Protein AF-A0A379FLX0-F1 (afdb_monomer)

Radius of gyration: 11.17 Å; Cα contacts (8 Å, |Δi|>4): 180; chains: 1; bounding box: 28×22×30 Å

Solvent-accessible surface area (backbone atoms only — not comparable to full-atom values): 4144 Å² total; per-residue (Å²): 88,80,50,72,31,39,66,59,79,42,83,45,80,46,48,51,73,26,35,40,39,40,79,39,67,45,34,32,41,37,81,45,91,66,85,77,56,95,86,57,67,64,42,78,44,62,44,77,49,78,32,87,49,72,42,42,33,33,35,16,20,55,84,84,53,94,65,72,16,36,32,35,45,82

Mean predicted aligned error: 3.36 Å

Nearest PDB structures (foldseek):
  6e5c-assembly1_A  TM=5.416E-01  e=2.827E-02  synthetic construct
  1dgw-assembly1_A  TM=6.360E-01  e=4.133E-01  Canavalia ensiformis
  5u5d-assembly1_D  TM=3.907E-01  e=1.752E-01  Pseudomonas syringae
  4luk-assembly1_A-2  TM=5.649E-01  e=1.856E+00  Pyrococcus furiosus DSM 3638
  4lta-assembly1_B  TM=5.681E-01  e=2.702E+00  Pyrococcus furiosus DSM 3638

Structure (mmCIF, N/CA/C/O backbone):
data_AF-A0A379FLX0-F1
#
_entry.id   AF-A0A379FLX0-F1
#
loop_
_atom_site.group_PDB
_atom_site.id
_atom_site.type_symbol
_atom_site.label_atom_id
_atom_site.label_alt_id
_atom_site.label_comp_id
_atom_site.label_asym_id
_atom_site.label_entity_id
_atom_site.label_seq_id
_atom_site.pdbx_PDB_ins_code
_atom_site.Cartn_x
_atom_site.Cartn_y
_atom_site.Cartn_z
_atom_site.occupancy
_atom_site.B_iso_or_equiv
_atom_site.auth_seq_id
_atom_site.auth_comp_id
_atom_site.auth_asym_id
_atom_site.auth_atom_id
_atom_site.pdbx_PDB_model_num
ATOM 1 N N . MET A 1 1 ? -12.588 -0.868 -1.762 1.00 87.19 1 MET A N 1
ATOM 2 C CA . MET A 1 1 ? -12.193 0.064 -2.845 1.00 87.19 1 MET A CA 1
ATOM 3 C C . MET A 1 1 ? -10.989 -0.514 -3.587 1.00 87.19 1 MET A C 1
ATOM 5 O O . MET A 1 1 ? -10.128 -1.075 -2.922 1.00 87.19 1 MET A O 1
ATOM 9 N N . LYS A 1 2 ? -10.952 -0.457 -4.929 1.00 91.31 2 LYS A N 1
ATOM 10 C CA . LYS A 1 2 ? -9.833 -0.972 -5.749 1.00 91.31 2 LYS A CA 1
ATOM 11 C C . LYS A 1 2 ? -8.792 0.123 -5.996 1.00 91.31 2 LYS A C 1
ATOM 13 O O . LYS A 1 2 ? -9.174 1.260 -6.255 1.00 91.31 2 LYS A O 1
ATOM 18 N N . TYR A 1 3 ? -7.516 -0.250 -5.961 1.00 92.81 3 TYR A N 1
ATOM 19 C CA . TYR A 1 3 ? -6.356 0.609 -6.180 1.0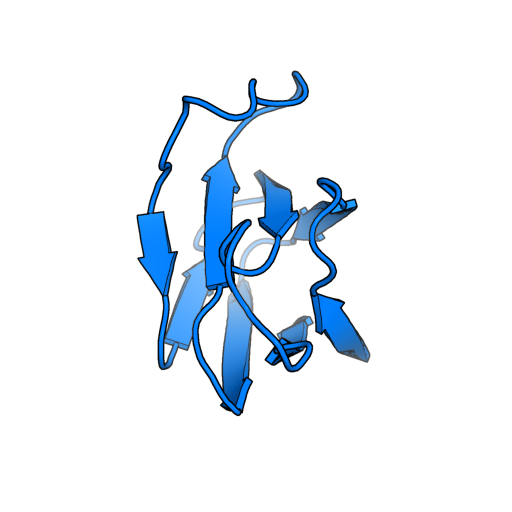0 92.81 3 TYR A CA 1
ATOM 20 C C . TYR A 1 3 ? -5.334 -0.079 -7.096 1.00 92.81 3 TYR A C 1
ATOM 22 O O . TYR A 1 3 ? -5.316 -1.306 -7.219 1.00 92.81 3 TYR A O 1
ATOM 30 N N . THR A 1 4 ? -4.457 0.724 -7.696 1.00 93.31 4 THR A N 1
ATOM 31 C CA . THR A 1 4 ? -3.340 0.265 -8.526 1.00 93.31 4 THR A CA 1
ATOM 32 C C . THR A 1 4 ? -2.056 0.908 -8.003 1.00 93.31 4 THR A C 1
ATOM 34 O O . THR A 1 4 ? -1.877 2.124 -8.109 1.00 93.31 4 THR A O 1
ATOM 37 N N . ALA A 1 5 ? -1.170 0.092 -7.432 1.00 92.00 5 ALA A N 1
ATOM 38 C CA . ALA A 1 5 ? 0.126 0.516 -6.921 1.00 92.00 5 ALA A CA 1
ATOM 39 C C . ALA A 1 5 ? 1.080 0.821 -8.082 1.00 92.00 5 ALA A C 1
ATOM 41 O O . ALA A 1 5 ? 1.321 -0.023 -8.949 1.00 92.00 5 ALA A O 1
ATOM 42 N N . THR A 1 6 ? 1.639 2.029 -8.073 1.00 91.25 6 THR A N 1
ATOM 43 C CA . THR A 1 6 ? 2.622 2.517 -9.053 1.00 91.25 6 THR A CA 1
ATOM 44 C C . THR A 1 6 ? 4.035 2.489 -8.485 1.00 91.25 6 THR A C 1
ATOM 46 O O . THR A 1 6 ? 4.220 2.149 -7.323 1.00 91.25 6 THR A O 1
ATOM 49 N N . LYS A 1 7 ? 5.046 2.873 -9.275 1.00 89.25 7 LYS A N 1
ATOM 50 C CA . LYS A 1 7 ? 6.436 3.006 -8.792 1.00 89.25 7 LYS A CA 1
ATOM 51 C C . LYS A 1 7 ? 6.609 4.118 -7.750 1.00 89.25 7 LYS A C 1
ATOM 53 O O . LYS A 1 7 ? 7.446 3.996 -6.863 1.00 89.25 7 LYS A O 1
ATOM 58 N N . ALA A 1 8 ? 5.811 5.180 -7.859 1.00 90.00 8 ALA A N 1
ATOM 59 C CA . ALA A 1 8 ? 5.756 6.245 -6.865 1.00 90.00 8 ALA A CA 1
ATOM 60 C C . ALA A 1 8 ? 4.954 5.807 -5.634 1.00 90.00 8 ALA A C 1
ATOM 62 O O . ALA A 1 8 ? 3.976 5.062 -5.768 1.00 90.00 8 ALA A O 1
ATOM 63 N N . TRP A 1 9 ? 5.348 6.316 -4.467 1.00 92.75 9 TRP A N 1
ATOM 64 C CA . TRP A 1 9 ? 4.632 6.107 -3.217 1.00 92.75 9 TRP A CA 1
ATOM 65 C C . TRP A 1 9 ? 3.248 6.753 -3.255 1.00 92.75 9 TRP A C 1
ATOM 67 O O . TRP A 1 9 ? 3.071 7.907 -3.640 1.00 92.75 9 TRP A O 1
ATOM 77 N N . GLN A 1 10 ? 2.247 5.987 -2.836 1.00 94.19 10 GLN A N 1
ATOM 78 C CA . GLN A 1 10 ? 0.863 6.430 -2.734 1.00 94.19 10 GLN A CA 1
ATOM 79 C C . GLN A 1 10 ? 0.435 6.391 -1.270 1.00 94.19 10 GLN A C 1
ATOM 81 O O . GLN A 1 10 ? 0.457 5.329 -0.646 1.00 94.19 10 GLN A O 1
ATOM 86 N N . LYS A 1 11 ? 0.034 7.543 -0.726 1.00 95.75 11 LYS A N 1
ATOM 87 C CA . LYS A 1 11 ? -0.474 7.657 0.645 1.00 95.75 11 LYS A CA 1
ATOM 88 C C . LYS A 1 11 ? -1.916 7.174 0.728 1.00 95.75 11 LYS A C 1
ATOM 90 O O . LYS A 1 11 ? -2.758 7.624 -0.048 1.00 95.75 11 LYS A O 1
ATOM 95 N N . LEU A 1 12 ? -2.219 6.335 1.709 1.00 94.50 12 LEU A N 1
ATOM 96 C CA . LEU A 1 12 ? -3.564 5.859 2.011 1.00 94.50 12 LEU A CA 1
ATOM 97 C C . LEU A 1 12 ? -3.827 5.951 3.515 1.00 94.50 12 LEU A C 1
ATOM 99 O O . LEU A 1 12 ? -2.935 5.745 4.336 1.00 94.50 12 LEU A O 1
ATOM 103 N N . THR A 1 13 ? -5.076 6.221 3.878 1.00 93.56 13 THR A N 1
ATOM 104 C CA . THR A 1 13 ? -5.559 6.051 5.250 1.00 93.56 13 THR A CA 1
ATOM 105 C C . THR A 1 13 ? -6.374 4.770 5.305 1.00 93.56 13 THR A C 1
ATOM 107 O O . THR A 1 13 ? -7.359 4.632 4.578 1.00 93.56 13 THR A O 1
ATOM 110 N N . VAL A 1 14 ? -5.971 3.843 6.167 1.00 94.00 14 VAL A N 1
ATOM 111 C CA . VAL A 1 14 ? -6.679 2.585 6.416 1.00 94.00 14 VAL A CA 1
ATOM 112 C C . VAL A 1 14 ? -7.271 2.600 7.815 1.00 94.00 14 VAL A C 1
ATOM 114 O O . VAL A 1 14 ? -6.690 3.171 8.737 1.00 94.00 14 VAL A O 1
ATOM 117 N N . LYS A 1 15 ? -8.465 2.029 7.952 1.00 95.44 15 LYS A N 1
ATOM 118 C CA . LYS A 1 15 ? -9.196 1.974 9.216 1.00 95.44 15 LYS A CA 1
ATOM 119 C C . LYS A 1 15 ? -9.017 0.625 9.894 1.00 95.44 15 LYS A C 1
ATOM 121 O O . LYS A 1 15 ? -8.785 -0.378 9.221 1.00 95.44 15 LYS A O 1
ATOM 126 N N . ALA A 1 16 ? -9.158 0.614 11.214 1.00 95.94 16 ALA A N 1
ATOM 127 C CA . ALA A 1 16 ? -9.206 -0.610 11.995 1.00 95.94 16 ALA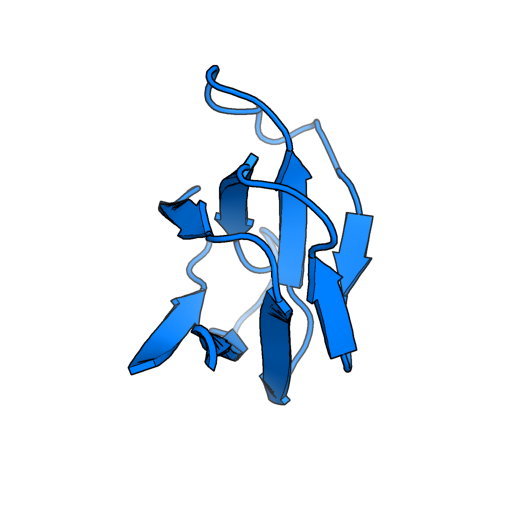 A CA 1
ATOM 128 C C . ALA A 1 16 ? -10.282 -1.561 11.444 1.00 95.94 16 ALA A C 1
ATOM 130 O O . ALA A 1 16 ? -11.412 -1.151 11.173 1.00 95.94 16 ALA A O 1
ATOM 131 N N . GLY A 1 17 ? -9.925 -2.833 11.287 1.00 94.56 17 GLY A N 1
ATOM 132 C CA . GLY A 1 17 ? -10.774 -3.862 10.693 1.00 94.56 17 GLY A CA 1
ATOM 133 C C . GLY A 1 17 ? -10.674 -3.963 9.171 1.00 94.56 17 GLY A C 1
ATOM 134 O O . GLY A 1 17 ? -11.178 -4.942 8.622 1.00 94.56 17 GLY A O 1
ATOM 135 N N . ASN A 1 18 ? -10.003 -3.021 8.495 1.00 95.69 18 ASN A N 1
ATOM 136 C CA . ASN A 1 18 ? -9.813 -3.122 7.055 1.00 95.69 18 ASN A CA 1
ATOM 137 C C . ASN A 1 18 ? -8.822 -4.232 6.687 1.00 95.69 18 ASN A C 1
ATOM 139 O O . ASN A 1 18 ? -7.849 -4.508 7.400 1.00 95.69 18 ASN A O 1
ATOM 143 N N . ILE A 1 19 ? -9.020 -4.790 5.497 1.00 95.38 19 ILE A N 1
ATOM 144 C CA . ILE A 1 19 ? -8.149 -5.800 4.899 1.00 95.38 19 ILE A CA 1
ATOM 145 C C . ILE A 1 19 ? -7.604 -5.266 3.577 1.00 95.38 19 ILE A C 1
ATOM 147 O O . ILE A 1 19 ? -8.373 -4.891 2.692 1.00 95.38 19 ILE A O 1
ATOM 151 N N . LEU A 1 20 ? -6.278 -5.254 3.420 1.00 95.44 20 LEU A N 1
ATOM 152 C CA . LEU A 1 20 ? -5.629 -5.057 2.125 1.00 95.44 20 LEU A CA 1
ATOM 153 C C . LEU A 1 20 ? -5.387 -6.412 1.476 1.00 95.44 20 LEU A C 1
ATOM 155 O O . LEU A 1 20 ? -4.720 -7.260 2.062 1.00 95.44 20 LEU A O 1
ATOM 159 N N . GLN A 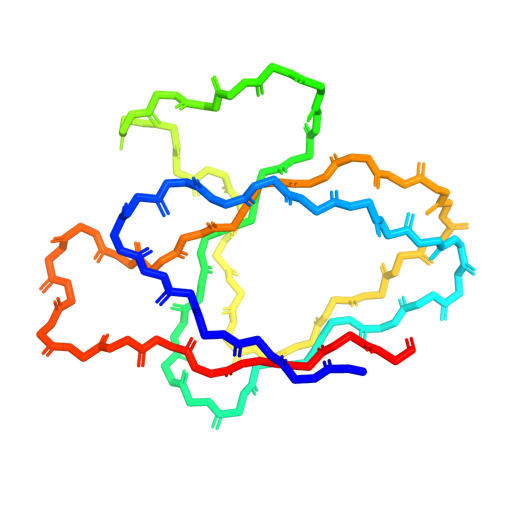1 21 ? -5.868 -6.587 0.249 1.00 95.88 21 GLN A N 1
ATOM 160 C CA . GLN A 1 21 ? -5.685 -7.806 -0.531 1.00 95.88 21 GLN A CA 1
ATOM 161 C C . GLN A 1 21 ? -5.094 -7.485 -1.908 1.00 95.88 21 GLN A C 1
ATOM 163 O O . GLN A 1 21 ? -5.678 -6.735 -2.690 1.00 95.88 21 GLN A O 1
ATOM 168 N N . VAL A 1 22 ? -3.938 -8.071 -2.214 1.00 94.31 22 VAL A N 1
ATOM 169 C CA . VAL A 1 22 ? -3.250 -7.969 -3.505 1.00 94.31 22 VAL A CA 1
ATOM 170 C C . VAL A 1 22 ? -3.808 -9.028 -4.450 1.00 94.31 22 VAL A C 1
ATOM 172 O O . VAL A 1 22 ? -3.879 -10.207 -4.112 1.00 94.31 22 VAL A O 1
ATOM 175 N N . HIS A 1 23 ? -4.235 -8.606 -5.638 1.00 89.44 23 HIS A N 1
ATOM 176 C CA . HIS A 1 23 ? -4.800 -9.495 -6.657 1.00 89.44 23 HIS A CA 1
ATOM 177 C C . HIS A 1 23 ? -3.787 -9.852 -7.745 1.00 89.44 23 HIS A C 1
ATOM 179 O O . HIS A 1 23 ? -3.902 -10.907 -8.366 1.00 89.44 23 HIS A O 1
ATOM 185 N N . TYR A 1 24 ? -2.814 -8.975 -7.995 1.00 85.56 24 TYR A N 1
ATOM 186 C CA . TYR A 1 24 ? -1.792 -9.190 -9.009 1.00 85.56 24 TYR A CA 1
ATOM 187 C C . TYR A 1 24 ? -0.475 -8.530 -8.609 1.00 85.56 24 TYR A C 1
ATOM 189 O O . TYR A 1 24 ? -0.457 -7.358 -8.234 1.00 85.56 24 TYR A O 1
ATOM 197 N N . GLY A 1 25 ? 0.619 -9.283 -8.736 1.00 87.50 25 GLY A N 1
ATOM 198 C CA . GLY A 1 25 ? 1.959 -8.826 -8.392 1.00 87.50 25 GLY A CA 1
ATOM 199 C C . GLY A 1 25 ? 2.207 -8.775 -6.885 1.00 87.50 25 GLY A C 1
ATOM 200 O O . GLY A 1 25 ? 1.658 -9.557 -6.110 1.00 87.50 25 GLY A O 1
ATOM 201 N N . THR A 1 26 ? 3.062 -7.840 -6.496 1.00 91.12 26 THR A N 1
ATOM 202 C CA . THR A 1 26 ? 3.493 -7.616 -5.117 1.00 91.12 26 THR A CA 1
ATOM 203 C C . THR A 1 26 ? 3.541 -6.115 -4.874 1.00 91.12 26 THR A C 1
ATOM 205 O O . THR A 1 26 ? 3.868 -5.352 -5.789 1.00 91.12 26 THR A O 1
ATOM 208 N N . ILE A 1 27 ? 3.227 -5.679 -3.660 1.00 93.06 27 ILE A N 1
ATOM 209 C CA . ILE A 1 27 ? 3.394 -4.286 -3.243 1.00 93.06 27 ILE A CA 1
ATOM 210 C C . ILE A 1 27 ? 4.365 -4.182 -2.073 1.00 93.06 27 ILE A C 1
ATOM 212 O O . ILE A 1 27 ? 4.540 -5.122 -1.302 1.00 93.06 27 ILE A O 1
ATO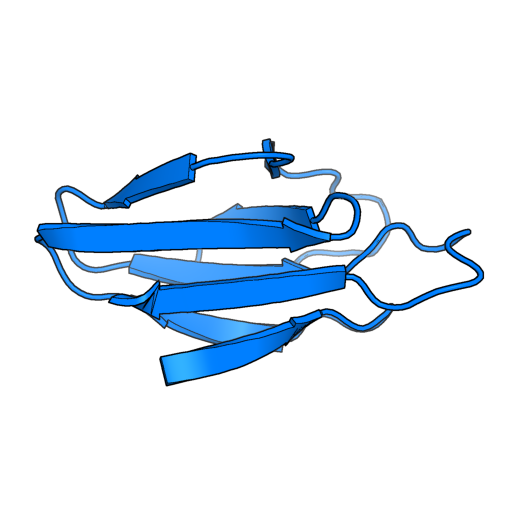M 216 N N . TYR A 1 28 ? 4.960 -3.009 -1.946 1.00 93.75 28 TYR A N 1
ATOM 217 C CA . TYR A 1 28 ? 5.699 -2.556 -0.783 1.00 93.75 28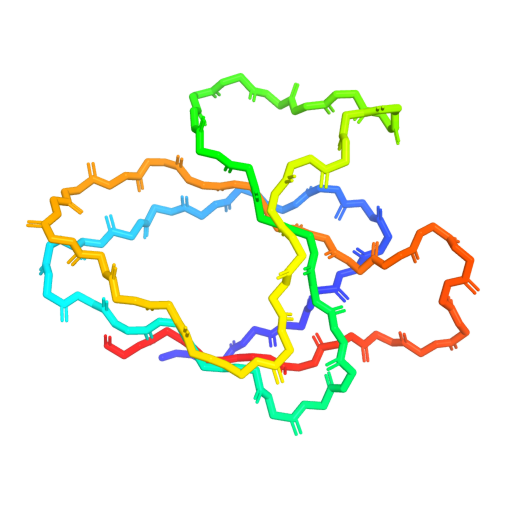 TYR A CA 1
ATOM 218 C C . TYR A 1 28 ? 4.749 -1.707 0.052 1.00 93.75 28 TYR A C 1
ATOM 220 O O . TYR A 1 28 ? 4.096 -0.816 -0.489 1.00 93.75 28 TYR A O 1
ATOM 228 N N . LEU A 1 29 ? 4.655 -2.000 1.343 1.00 94.56 29 LEU A N 1
ATOM 229 C CA . LEU A 1 29 ? 3.791 -1.332 2.307 1.00 94.56 29 LEU A CA 1
ATOM 230 C C . LEU A 1 29 ? 4.654 -0.749 3.425 1.00 94.56 29 LEU A C 1
ATOM 232 O O . LEU A 1 29 ? 5.332 -1.489 4.130 1.00 94.56 29 LEU A O 1
ATOM 236 N N . HIS A 1 30 ? 4.587 0.559 3.634 1.00 95.31 30 HIS A N 1
ATOM 237 C CA . HIS A 1 30 ? 5.219 1.222 4.771 1.00 95.31 30 HIS A CA 1
ATOM 238 C C . HIS A 1 30 ? 4.150 1.879 5.651 1.00 95.31 30 HIS A C 1
ATOM 240 O O . HIS A 1 30 ? 3.225 2.503 5.137 1.00 95.31 30 HIS A O 1
ATOM 246 N N . ILE A 1 31 ? 4.267 1.757 6.974 1.00 93.69 31 ILE A N 1
ATOM 247 C CA . ILE A 1 31 ? 3.329 2.351 7.938 1.00 93.69 31 ILE A CA 1
ATOM 248 C C . ILE A 1 31 ? 3.969 3.603 8.540 1.00 93.69 31 ILE A C 1
ATOM 250 O O . ILE A 1 31 ? 5.068 3.538 9.082 1.00 93.69 31 ILE A O 1
ATOM 254 N N . GLY A 1 32 ? 3.284 4.743 8.459 1.00 92.75 32 GLY A N 1
ATOM 255 C CA . GLY A 1 32 ? 3.749 6.006 9.030 1.00 92.75 32 GLY A CA 1
ATOM 256 C C . GLY A 1 32 ? 3.255 7.234 8.269 1.00 92.75 32 GLY A C 1
ATOM 257 O O . GLY A 1 32 ? 2.792 7.147 7.133 1.00 92.75 32 GLY A O 1
ATOM 258 N N . ASP A 1 33 ? 3.364 8.404 8.896 1.00 93.00 33 ASP A N 1
ATOM 259 C CA . ASP A 1 33 ? 2.844 9.653 8.323 1.00 93.00 33 ASP A CA 1
ATOM 260 C C . ASP A 1 33 ? 3.766 10.301 7.283 1.00 93.00 33 ASP A C 1
ATOM 262 O O . ASP A 1 33 ? 3.283 11.038 6.412 1.00 93.00 33 ASP A O 1
ATOM 266 N N . THR A 1 34 ? 5.063 9.996 7.358 1.00 93.19 34 THR A N 1
ATOM 267 C CA . THR A 1 34 ? 6.116 10.494 6.464 1.00 93.19 34 THR A CA 1
ATOM 268 C C . THR A 1 34 ? 6.267 9.585 5.251 1.00 93.19 34 THR A C 1
ATOM 270 O O . THR A 1 34 ? 6.238 8.363 5.389 1.00 93.19 34 THR A O 1
ATOM 273 N N . GLU A 1 35 ? 6.436 10.183 4.071 1.00 93.44 35 GLU A N 1
ATOM 274 C CA . GLU A 1 35 ? 6.707 9.445 2.836 1.00 93.44 35 GLU A CA 1
ATOM 275 C C . GLU A 1 35 ? 8.061 8.715 2.926 1.00 93.44 35 GLU A C 1
ATOM 277 O O . GLU A 1 35 ? 9.059 9.357 3.272 1.00 93.44 35 GLU A O 1
ATOM 282 N N . PRO A 1 36 ? 8.125 7.402 2.637 1.00 92.81 36 PRO A N 1
ATOM 283 C CA . PRO A 1 36 ? 9.380 6.657 2.666 1.00 92.81 36 PRO A CA 1
ATOM 284 C C . PRO A 1 36 ? 10.300 7.060 1.510 1.00 92.81 36 PRO A C 1
ATOM 286 O O . PRO A 1 36 ? 9.856 7.527 0.461 1.00 92.81 36 PRO A O 1
ATOM 289 N N . THR A 1 37 ? 11.602 6.822 1.658 1.00 89.69 37 THR A N 1
ATOM 290 C CA . THR A 1 37 ? 12.543 6.975 0.538 1.00 89.69 37 THR A CA 1
ATOM 291 C C . THR A 1 37 ? 12.481 5.765 -0.394 1.00 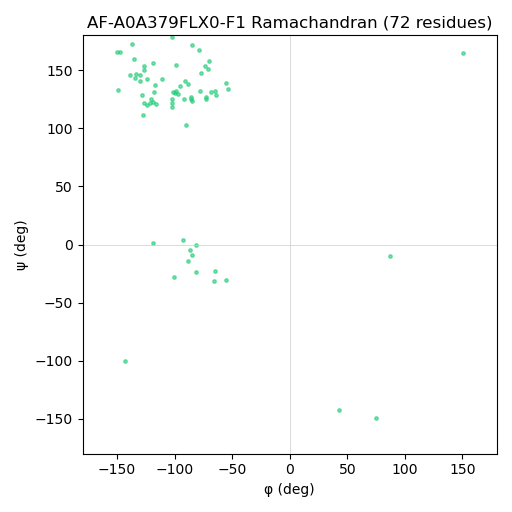89.69 37 THR A C 1
ATOM 293 O O . THR A 1 37 ? 11.911 4.726 -0.065 1.00 89.69 37 THR A O 1
ATOM 296 N N . GLU A 1 38 ? 13.081 5.859 -1.584 1.00 79.00 38 GLU A N 1
ATOM 297 C CA . GLU A 1 38 ? 13.117 4.712 -2.501 1.00 79.00 38 GLU A CA 1
ATOM 298 C C . GLU A 1 38 ? 13.919 3.518 -1.971 1.00 79.00 38 GLU A C 1
ATOM 300 O O . GLU A 1 38 ? 13.687 2.401 -2.426 1.00 79.00 38 GLU A O 1
ATOM 305 N N . SER A 1 39 ? 14.843 3.744 -1.035 1.00 79.62 39 SER A N 1
ATOM 306 C CA . SER A 1 39 ? 15.654 2.702 -0.398 1.00 79.62 39 SER A CA 1
ATOM 307 C C . SER A 1 39 ? 14.976 2.057 0.812 1.00 79.62 39 SER A C 1
ATOM 309 O O . SER A 1 39 ? 15.564 1.174 1.429 1.00 79.62 39 SER A O 1
ATOM 311 N N . ASP A 1 40 ? 13.801 2.546 1.211 1.00 79.69 40 ASP A N 1
ATOM 312 C CA . ASP A 1 40 ? 13.040 1.985 2.319 1.00 79.69 40 ASP A CA 1
ATOM 313 C C . ASP A 1 40 ? 12.092 0.905 1.785 1.00 79.69 40 ASP A C 1
ATOM 315 O O . ASP A 1 40 ? 11.074 1.182 1.142 1.00 79.69 40 ASP A O 1
ATOM 319 N N . ASP A 1 41 ? 12.480 -0.352 1.988 1.00 66.38 41 ASP A N 1
ATOM 320 C CA . ASP A 1 41 ? 11.795 -1.509 1.415 1.00 66.38 41 ASP A CA 1
ATOM 321 C C . ASP A 1 41 ? 10.549 -1.944 2.211 1.00 66.38 41 ASP A C 1
ATOM 323 O O . ASP A 1 41 ? 9.855 -2.864 1.780 1.00 66.38 41 ASP A O 1
ATOM 327 N N . GLY A 1 42 ? 10.201 -1.275 3.320 1.00 82.06 42 GLY A N 1
ATOM 328 C CA . GLY A 1 42 ? 8.967 -1.543 4.072 1.00 82.06 42 GLY A CA 1
ATOM 329 C C . GLY A 1 42 ? 8.648 -3.041 4.253 1.00 82.06 42 GLY A C 1
ATOM 330 O O . GLY A 1 42 ? 9.532 -3.876 4.446 1.00 82.06 42 GLY A O 1
ATOM 331 N N . LEU A 1 43 ? 7.364 -3.397 4.184 1.00 91.19 43 LEU A N 1
ATOM 332 C CA . LEU A 1 43 ? 6.883 -4.777 4.129 1.00 91.19 43 LEU A CA 1
ATOM 333 C C . LEU A 1 43 ? 6.505 -5.160 2.695 1.00 91.19 43 LEU A C 1
ATOM 335 O O . LEU A 1 43 ? 5.708 -4.483 2.050 1.00 91.19 43 LEU A O 1
ATOM 339 N N . ILE A 1 44 ? 6.992 -6.307 2.231 1.00 92.69 44 ILE A N 1
ATOM 340 C CA . ILE A 1 44 ? 6.600 -6.886 0.945 1.00 92.69 44 ILE A CA 1
ATOM 341 C C . ILE A 1 44 ? 5.309 -7.700 1.122 1.00 92.69 44 ILE A C 1
ATOM 343 O O . ILE A 1 44 ? 5.259 -8.636 1.919 1.00 92.69 44 ILE A O 1
ATOM 347 N N . VAL A 1 45 ? 4.270 -7.370 0.354 1.00 93.44 45 VAL A N 1
ATOM 348 C CA . VAL A 1 45 ? 2.936 -7.982 0.435 1.00 93.44 45 VAL A CA 1
ATOM 349 C C . VAL A 1 45 ? 2.527 -8.543 -0.925 1.00 93.44 45 VAL A C 1
ATOM 351 O O . VAL A 1 45 ? 2.394 -7.801 -1.896 1.00 93.44 45 VAL A O 1
ATOM 354 N N . SER A 1 46 ? 2.280 -9.851 -0.994 1.00 92.81 46 SER A N 1
ATOM 355 C CA . SER A 1 46 ? 1.815 -10.559 -2.203 1.00 92.81 46 SER A CA 1
ATOM 356 C C . SER A 1 46 ? 0.445 -11.229 -2.040 1.00 92.81 46 SER A C 1
ATOM 358 O O . SER A 1 46 ? -0.041 -11.889 -2.953 1.00 92.81 46 SER A O 1
ATOM 360 N N . SER A 1 47 ? -0.178 -11.088 -0.867 1.00 93.62 47 SER A N 1
ATOM 361 C CA . SER A 1 47 ? -1.510 -11.623 -0.585 1.00 93.62 47 SER A CA 1
ATOM 362 C C . SER A 1 47 ? -2.286 -10.648 0.294 1.00 93.62 47 SER A C 1
ATOM 364 O O . SER A 1 47 ? -2.793 -9.661 -0.225 1.00 93.62 47 SER A O 1
ATOM 366 N N . THR A 1 48 ? -2.368 -10.875 1.606 1.00 94.81 48 THR A N 1
ATOM 367 C CA . THR A 1 48 ? -3.324 -10.169 2.467 1.00 94.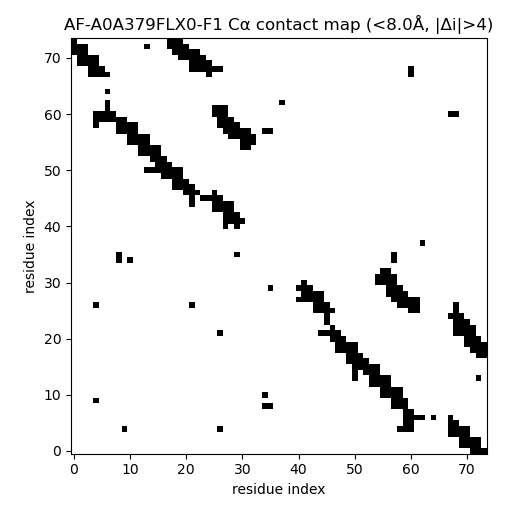81 48 THR A CA 1
ATOM 368 C C . THR A 1 48 ? -2.654 -9.577 3.705 1.00 94.81 48 THR A C 1
ATOM 370 O O . THR A 1 48 ? -1.804 -10.227 4.312 1.00 94.81 48 THR A O 1
ATOM 373 N N . VAL A 1 49 ? -3.063 -8.368 4.099 1.00 95.38 49 VAL A N 1
ATOM 374 C CA . VAL A 1 49 ? -2.686 -7.702 5.357 1.00 95.38 49 VAL A CA 1
ATOM 375 C C . VAL A 1 49 ? -3.948 -7.234 6.072 1.00 95.38 49 VAL A C 1
ATOM 377 O O . VAL A 1 49 ? -4.778 -6.545 5.482 1.00 95.38 49 VAL A O 1
ATOM 380 N N . ASN A 1 50 ? -4.066 -7.586 7.351 1.00 95.69 50 ASN A N 1
ATOM 381 C CA . ASN A 1 50 ? -5.151 -7.136 8.221 1.00 95.69 50 ASN A CA 1
ATOM 382 C C . ASN A 1 50 ? -4.670 -5.959 9.072 1.00 95.69 50 ASN A C 1
ATOM 384 O O . ASN A 1 50 ? -3.610 -6.048 9.696 1.00 95.69 50 ASN A O 1
ATOM 388 N N . PHE A 1 51 ? -5.459 -4.889 9.133 1.00 94.50 51 PHE A N 1
ATOM 389 C CA . PHE A 1 51 ? -5.170 -3.733 9.976 1.00 94.50 51 PHE A CA 1
ATOM 390 C C . PHE A 1 51 ? -6.039 -3.768 11.230 1.00 94.50 51 PHE A C 1
ATOM 392 O O . PHE A 1 51 ? -7.263 -3.714 11.154 1.00 94.50 51 PHE A O 1
ATOM 399 N N . ASN A 1 52 ? -5.404 -3.851 12.399 1.00 95.00 52 ASN A N 1
ATOM 400 C CA . ASN A 1 52 ? -6.114 -3.914 13.683 1.00 95.00 52 ASN A CA 1
ATOM 401 C C . ASN A 1 52 ? -6.405 -2.529 14.281 1.00 95.00 52 ASN A C 1
ATOM 403 O O . ASN A 1 52 ? -7.214 -2.415 15.197 1.00 95.00 52 ASN A O 1
ATOM 407 N N . GLU A 1 53 ? -5.762 -1.487 13.760 1.00 95.75 53 GLU A N 1
ATOM 408 C CA . GLU A 1 53 ? -5.900 -0.094 14.180 1.00 95.75 53 GLU A CA 1
ATOM 409 C C . GLU A 1 53 ? -5.968 0.805 12.938 1.00 95.75 53 GLU A C 1
ATOM 411 O O . GLU A 1 53 ? -5.770 0.350 11.806 1.00 95.75 53 GLU A O 1
ATOM 416 N N . ASP A 1 54 ? -6.250 2.087 13.152 1.00 95.62 54 ASP A N 1
ATOM 417 C CA . ASP A 1 54 ? -6.167 3.094 12.101 1.00 95.62 54 ASP A CA 1
ATOM 418 C C . ASP A 1 54 ? -4.695 3.386 11.780 1.00 95.62 54 ASP A C 1
ATOM 420 O O . ASP A 1 54 ? -3.925 3.757 12.666 1.00 95.62 54 ASP A O 1
ATOM 424 N N . TYR A 1 55 ? -4.317 3.287 10.504 1.00 95.38 55 TYR A N 1
ATOM 425 C CA . TYR A 1 55 ? -2.962 3.594 10.051 1.00 95.38 55 TYR A CA 1
ATOM 426 C C . TYR A 1 55 ? -2.958 4.545 8.857 1.00 95.38 55 TYR A C 1
ATOM 428 O O . TYR A 1 55 ? -3.793 4.475 7.950 1.00 95.38 55 TYR A O 1
ATOM 436 N N . THR A 1 56 ? -1.940 5.397 8.820 1.00 96.00 56 THR A N 1
ATOM 437 C CA . THR A 1 56 ? -1.454 5.982 7.574 1.00 96.00 56 THR A CA 1
ATOM 438 C C . THR A 1 56 ? -0.459 5.007 6.959 1.00 96.00 56 THR A C 1
ATOM 440 O O . THR A 1 56 ? 0.506 4.610 7.614 1.00 96.00 56 THR A O 1
ATOM 443 N N . VAL A 1 57 ? -0.685 4.622 5.707 1.00 95.25 57 VAL A N 1
ATOM 444 C CA . VAL A 1 57 ? 0.203 3.717 4.979 1.00 95.25 57 VAL A CA 1
ATOM 445 C C . VAL A 1 57 ? 0.631 4.311 3.649 1.00 95.25 57 VAL A C 1
ATOM 447 O O . VAL A 1 57 ? -0.086 5.105 3.039 1.00 95.25 57 VAL A O 1
ATOM 450 N N . TRP A 1 58 ? 1.794 3.882 3.186 1.00 95.94 58 TRP A N 1
ATOM 451 C CA . TRP A 1 58 ? 2.332 4.183 1.873 1.00 95.94 58 TRP A CA 1
ATOM 452 C C . TRP A 1 58 ? 2.501 2.890 1.105 1.00 95.94 58 TRP A C 1
ATOM 454 O O . TRP A 1 58 ? 3.060 1.924 1.625 1.00 95.94 58 TRP A O 1
ATOM 464 N N . VAL A 1 59 ? 2.004 2.874 -0.127 1.00 94.50 59 VAL A N 1
ATOM 465 C CA . VAL A 1 59 ? 2.094 1.711 -1.008 1.00 94.50 59 VAL A CA 1
ATOM 466 C C . VAL A 1 59 ? 2.770 2.065 -2.320 1.00 94.50 59 VAL A C 1
ATOM 468 O O . VAL A 1 59 ? 2.549 3.143 -2.870 1.00 94.50 59 VAL A O 1
ATOM 471 N N . ARG A 1 60 ? 3.578 1.144 -2.838 1.00 92.81 60 ARG A N 1
ATOM 472 C CA . ARG A 1 60 ? 4.116 1.190 -4.203 1.00 92.81 60 ARG A CA 1
ATOM 473 C C . ARG A 1 60 ? 4.342 -0.220 -4.736 1.00 92.81 60 ARG A C 1
ATOM 475 O O . ARG A 1 60 ? 4.347 -1.185 -3.977 1.00 92.81 60 ARG A O 1
ATOM 482 N N . THR A 1 61 ? 4.546 -0.351 -6.038 1.00 91.81 61 THR A N 1
ATOM 483 C CA . THR A 1 61 ? 5.128 -1.564 -6.631 1.00 91.81 61 THR A CA 1
ATOM 484 C C . THR A 1 61 ? 6.660 -1.495 -6.586 1.00 91.81 61 THR A C 1
ATOM 486 O O . THR A 1 61 ? 7.232 -0.456 -6.255 1.00 91.81 61 THR A O 1
ATOM 489 N N . ASN A 1 62 ? 7.338 -2.591 -6.928 1.00 84.50 62 ASN A N 1
ATOM 490 C CA . ASN A 1 62 ? 8.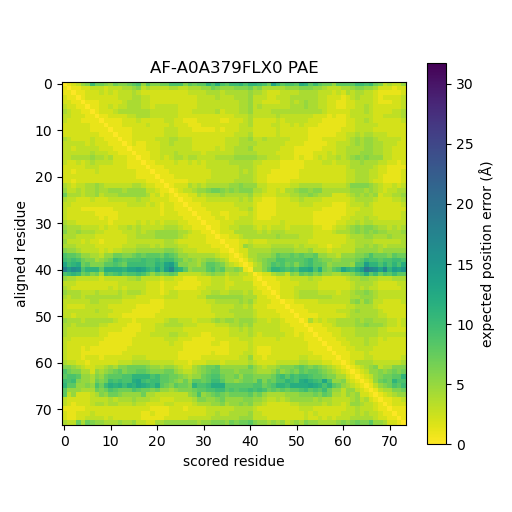797 -2.605 -7.074 1.00 84.50 62 ASN A CA 1
ATOM 491 C C . ASN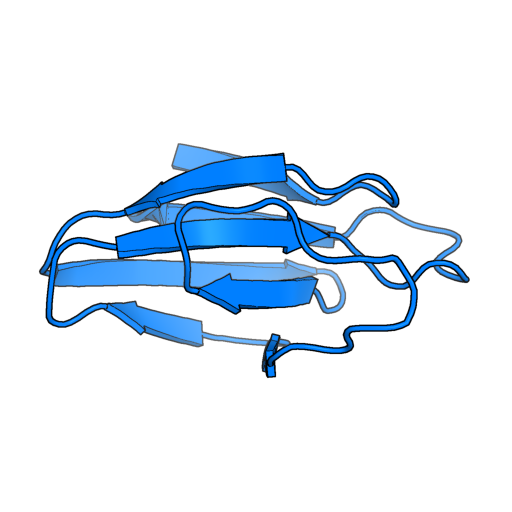 A 1 62 ? 9.247 -1.524 -8.087 1.00 84.50 62 ASN A C 1
ATOM 493 O O . ASN A 1 62 ? 8.635 -1.368 -9.145 1.00 84.50 62 ASN A O 1
ATOM 497 N N . SER A 1 63 ? 10.344 -0.812 -7.810 1.00 79.25 63 SER A N 1
ATOM 498 C CA . SER A 1 63 ? 10.941 0.180 -8.722 1.00 79.25 63 SER A CA 1
ATOM 499 C C . SER A 1 63 ? 11.273 -0.401 -10.109 1.00 79.25 63 SER A C 1
ATOM 501 O O . SER A 1 63 ? 11.154 0.288 -11.130 1.00 79.25 63 SER A O 1
ATOM 503 N N . TYR A 1 64 ? 11.593 -1.695 -10.167 1.00 78.12 64 TYR A N 1
ATOM 504 C CA . TYR A 1 64 ? 11.885 -2.438 -11.396 1.00 78.12 64 TYR A CA 1
ATOM 505 C C . TYR A 1 64 ? 10.670 -3.137 -12.016 1.00 78.12 64 TYR A C 1
ATOM 507 O O . TYR A 1 64 ? 10.831 -3.861 -12.991 1.00 78.12 64 TYR A O 1
ATOM 515 N N . ALA A 1 65 ? 9.461 -2.964 -11.477 1.00 76.25 65 ALA A N 1
ATOM 516 C CA . ALA A 1 65 ? 8.293 -3.625 -12.045 1.00 76.25 65 ALA A CA 1
ATOM 517 C C . ALA A 1 65 ? 7.952 -3.049 -13.428 1.00 76.25 65 ALA A C 1
ATOM 519 O O . ALA A 1 65 ? 7.833 -1.831 -13.597 1.00 76.25 65 ALA A O 1
ATOM 520 N N . ASP A 1 66 ? 7.744 -3.935 -14.399 1.00 76.56 66 ASP A N 1
ATOM 521 C CA . ASP A 1 66 ? 7.250 -3.581 -15.737 1.00 76.56 66 ASP A CA 1
ATOM 522 C C . ASP A 1 66 ? 5.715 -3.494 -15.787 1.00 76.56 66 ASP A C 1
ATOM 524 O O . ASP A 1 66 ? 5.133 -3.032 -16.767 1.00 76.56 66 ASP A O 1
ATOM 528 N N . VAL A 1 67 ? 5.052 -3.922 -14.711 1.00 78.31 67 VAL A N 1
ATOM 529 C CA . VAL A 1 67 ? 3.598 -3.917 -14.544 1.00 78.31 67 VAL A CA 1
ATOM 530 C C . VAL A 1 67 ? 3.227 -3.370 -13.168 1.00 78.31 67 VAL A C 1
ATOM 532 O O . VAL A 1 67 ? 3.916 -3.613 -12.176 1.00 78.31 67 VAL A O 1
ATOM 535 N N . ASN A 1 68 ? 2.127 -2.622 -13.101 1.00 86.50 68 ASN A N 1
ATOM 536 C CA . ASN A 1 68 ? 1.577 -2.163 -11.828 1.00 86.50 68 ASN A CA 1
ATOM 537 C C . ASN A 1 68 ? 0.908 -3.323 -11.077 1.00 86.50 68 ASN A C 1
ATOM 539 O O . ASN A 1 68 ? 0.419 -4.273 -11.695 1.00 86.50 68 ASN A O 1
ATOM 543 N N . SER A 1 69 ? 0.850 -3.211 -9.751 1.00 89.12 69 SER A N 1
ATOM 544 C CA . SER A 1 69 ? 0.199 -4.206 -8.893 1.00 89.12 69 SER A CA 1
ATOM 545 C C . SER A 1 69 ? -1.201 -3.734 -8.509 1.00 89.12 69 SER A C 1
ATOM 547 O O . SER A 1 69 ? -1.378 -2.606 -8.048 1.00 89.12 69 SER A O 1
ATOM 549 N N . ASP A 1 70 ? -2.199 -4.596 -8.673 1.00 92.56 70 ASP A N 1
ATOM 550 C CA . ASP A 1 70 ? -3.587 -4.300 -8.311 1.00 92.56 70 ASP A CA 1
ATOM 551 C C . ASP A 1 70 ? -3.897 -4.838 -6.913 1.00 92.56 70 ASP A C 1
ATOM 553 O O . ASP A 1 70 ? -3.576 -5.985 -6.587 1.00 92.56 70 ASP A O 1
ATOM 557 N N . PHE A 1 71 ? -4.584 -4.033 -6.106 1.00 93.81 71 PHE A N 1
ATOM 558 C CA . PHE A 1 71 ? -5.029 -4.434 -4.775 1.00 93.81 71 PHE A CA 1
ATOM 559 C C . PHE A 1 71 ? -6.361 -3.776 -4.405 1.00 93.81 71 PHE A C 1
ATOM 561 O O . PHE A 1 71 ? -6.832 -2.833 -5.046 1.00 93.81 71 PHE A O 1
ATOM 568 N N . VAL A 1 72 ? -7.000 -4.294 -3.365 1.00 94.81 72 VAL A N 1
ATOM 569 C CA . VAL A 1 72 ? -8.225 -3.737 -2.790 1.00 94.81 72 VAL A CA 1
ATOM 570 C C . VAL A 1 72 ? -8.039 -3.505 -1.298 1.00 94.81 72 VAL A C 1
ATOM 572 O O . VAL A 1 72 ? -7.280 -4.221 -0.653 1.00 94.81 72 VAL A O 1
ATOM 575 N N . ILE A 1 73 ? -8.739 -2.508 -0.761 1.00 92.75 73 ILE A N 1
ATOM 576 C CA . ILE A 1 73 ? -8.910 -2.316 0.685 1.00 92.75 73 ILE A CA 1
ATOM 577 C C . ILE A 1 73 ? -10.400 -2.416 0.987 1.00 92.75 73 ILE A C 1
ATOM 579 O O . ILE A 1 73 ? -11.192 -1.692 0.368 1.00 92.75 73 ILE A O 1
ATOM 583 N N . GLN A 1 74 ? -10.783 -3.334 1.866 1.00 91.69 74 GLN A N 1
ATOM 584 C CA . GLN A 1 74 ? -12.170 -3.613 2.250 1.00 91.69 74 GLN A CA 1
ATOM 585 C C . GLN A 1 74 ? -12.372 -3.376 3.732 1.00 91.69 74 GLN A C 1
ATOM 587 O O . GLN A 1 74 ? -11.400 -3.635 4.470 1.00 91.69 74 GLN A O 1
#

Sequence (74 aa):
MKYTATKAWQKLTVKAGNILQVHYGTIYLHIGDTEPTESDDGLIVSSTVNFNEDYTVWVRTNSYADVNSDFVIQ

Secondary structure (DSSP, 8-state):
-EEEE-SS-EEEEE-TT-EEEEEES-EEEEESSSPPPTT---EEESSEEE-SS-EEEEEE--TT-SSPEEEEE-

Foldseek 3Di:
DKDWAALAKDKDKAAAFKKKAWDDAKKAKAWDDDGDDLPPRHDIGDGMDHHRHITIMIMHHNNPDPGIIMMDID

pLDDT: mean 90.9, std 6.02, range [66.38, 96.0]

Organism: Providencia rettgeri (NCBI:txid587)